Protein AF-A0A6A6DNP7-F1 (afdb_monomer_lite)

Structure (mmCIF, N/CA/C/O backbone):
data_AF-A0A6A6DNP7-F1
#
_entry.id   AF-A0A6A6DNP7-F1
#
loop_
_atom_site.group_PDB
_atom_site.id
_atom_site.type_symbol
_atom_site.label_atom_id
_atom_site.label_alt_id
_atom_site.label_comp_id
_atom_site.label_asym_id
_atom_site.label_entity_id
_atom_site.label_seq_id
_atom_site.pdbx_PDB_ins_code
_atom_site.Cartn_x
_atom_site.Cartn_y
_atom_site.Cartn_z
_atom_site.occupancy
_atom_site.B_iso_or_equiv
_atom_site.auth_seq_id
_atom_site.auth_comp_id
_atom_site.auth_asym_id
_atom_site.auth_atom_id
_atom_site.pdbx_PDB_model_num
ATOM 1 N N . MET A 1 1 ? 59.591 -28.840 -3.337 1.00 38.00 1 MET A N 1
ATOM 2 C CA . MET A 1 1 ? 58.690 -27.866 -3.987 1.00 38.00 1 MET A CA 1
ATOM 3 C C . MET A 1 1 ? 57.384 -27.884 -3.204 1.00 38.00 1 MET A C 1
ATOM 5 O O . MET A 1 1 ? 56.686 -28.885 -3.255 1.00 38.00 1 MET A O 1
ATOM 9 N N . ARG A 1 2 ? 57.127 -26.885 -2.349 1.00 41.00 2 ARG A N 1
ATOM 10 C CA . ARG A 1 2 ? 55.880 -26.794 -1.569 1.00 41.00 2 ARG A CA 1
ATOM 11 C C . ARG A 1 2 ? 54.905 -25.938 -2.371 1.00 41.00 2 ARG A C 1
ATOM 13 O O . ARG A 1 2 ? 55.178 -24.763 -2.584 1.00 41.00 2 ARG A O 1
ATOM 20 N N . ALA A 1 3 ? 53.838 -26.552 -2.871 1.00 42.41 3 ALA A N 1
ATOM 21 C CA . ALA A 1 3 ? 52.786 -25.862 -3.600 1.00 42.41 3 ALA A CA 1
ATOM 22 C C . ALA A 1 3 ? 51.875 -25.135 -2.600 1.00 42.41 3 ALA A C 1
ATOM 24 O O . ALA A 1 3 ? 51.238 -25.769 -1.761 1.00 42.41 3 ALA A O 1
ATOM 25 N N . SER A 1 4 ? 51.851 -23.806 -2.678 1.00 43.56 4 SER A N 1
ATOM 26 C CA . SER A 1 4 ? 50.855 -22.967 -2.014 1.00 43.56 4 SER A CA 1
ATOM 27 C C . SER A 1 4 ? 49.530 -23.098 -2.760 1.00 43.56 4 SER A C 1
ATOM 29 O O . SER A 1 4 ? 49.444 -22.716 -3.924 1.00 43.56 4 SER A O 1
ATOM 31 N N . ALA A 1 5 ? 48.500 -23.622 -2.102 1.00 51.78 5 ALA A N 1
ATOM 32 C CA . ALA A 1 5 ? 47.131 -23.536 -2.595 1.00 51.78 5 ALA A CA 1
ATOM 33 C C . ALA A 1 5 ? 46.491 -22.279 -1.993 1.00 51.78 5 ALA A C 1
ATOM 35 O O . ALA A 1 5 ? 46.166 -22.245 -0.808 1.00 51.78 5 ALA A O 1
ATOM 36 N N . ILE A 1 6 ? 46.366 -21.226 -2.800 1.00 55.28 6 ILE A N 1
ATOM 37 C CA . ILE A 1 6 ? 45.551 -20.058 -2.461 1.00 55.28 6 ILE A CA 1
ATOM 38 C C . ILE A 1 6 ? 44.107 -20.444 -2.778 1.00 55.28 6 ILE A C 1
ATOM 40 O O . ILE A 1 6 ? 43.750 -20.630 -3.939 1.00 55.28 6 ILE A O 1
ATOM 44 N N . PHE A 1 7 ? 43.298 -20.627 -1.738 1.00 51.19 7 PHE A N 1
ATOM 45 C CA . PHE A 1 7 ? 41.867 -20.871 -1.866 1.00 51.19 7 PHE A CA 1
ATOM 46 C C . PHE A 1 7 ? 41.177 -19.511 -2.007 1.00 51.19 7 PHE A C 1
ATOM 48 O O . PHE A 1 7 ? 40.921 -18.823 -1.022 1.00 51.19 7 PHE A O 1
ATOM 55 N N . THR A 1 8 ? 40.951 -19.077 -3.245 1.00 49.22 8 THR A N 1
ATOM 56 C CA . THR A 1 8 ? 40.196 -17.856 -3.536 1.00 49.22 8 THR A CA 1
ATOM 57 C C . THR A 1 8 ? 38.715 -18.157 -3.325 1.00 49.22 8 THR A C 1
ATOM 59 O O . THR A 1 8 ? 38.062 -18.741 -4.188 1.00 49.22 8 THR A O 1
ATOM 62 N N . THR A 1 9 ? 38.169 -17.802 -2.164 1.00 57.03 9 THR A N 1
ATOM 63 C CA . THR A 1 9 ? 36.720 -17.788 -1.958 1.00 57.03 9 THR A CA 1
ATOM 64 C C . THR A 1 9 ? 36.130 -16.645 -2.777 1.00 57.03 9 THR A C 1
ATOM 66 O O . THR A 1 9 ? 36.149 -15.483 -2.375 1.00 57.03 9 THR A O 1
ATOM 69 N N . LEU A 1 10 ? 35.606 -16.984 -3.956 1.00 44.38 10 LEU A N 1
ATOM 70 C CA . LEU A 1 10 ? 34.633 -16.161 -4.666 1.00 44.38 10 LEU A CA 1
ATOM 71 C C . LEU A 1 10 ? 33.406 -16.004 -3.760 1.00 44.38 10 LEU A C 1
ATOM 73 O O . LEU A 1 10 ? 32.501 -16.839 -3.764 1.00 44.38 10 LEU A O 1
ATOM 77 N N . PHE A 1 11 ? 33.382 -14.930 -2.971 1.00 46.19 11 PHE A N 1
ATOM 78 C CA . PHE A 1 11 ? 32.140 -14.389 -2.437 1.00 46.19 11 PHE A CA 1
ATOM 79 C C . PHE A 1 11 ? 31.322 -13.920 -3.636 1.00 46.19 11 PHE A C 1
ATOM 81 O O . PHE A 1 11 ? 31.483 -12.816 -4.150 1.00 46.19 11 PHE A O 1
ATOM 88 N N . SER A 1 12 ? 30.480 -14.826 -4.120 1.00 42.38 12 SER A N 1
ATOM 89 C CA . SER A 1 12 ? 29.383 -14.499 -5.010 1.00 42.38 12 SER A CA 1
ATOM 90 C C . SER A 1 12 ? 28.454 -13.609 -4.194 1.00 42.38 12 SER A C 1
ATOM 92 O O . SER A 1 12 ? 27.700 -14.100 -3.357 1.00 42.38 12 SER A O 1
ATOM 94 N N . GLY A 1 13 ? 28.595 -12.293 -4.354 1.00 41.53 13 GLY A N 1
ATOM 95 C CA . GLY A 1 13 ? 27.653 -11.322 -3.824 1.00 41.53 13 GLY A CA 1
ATOM 96 C C . GLY A 1 13 ? 26.308 -11.557 -4.493 1.00 41.53 13 GLY A C 1
ATOM 97 O O . GLY A 1 13 ? 26.041 -11.017 -5.562 1.00 41.53 13 GLY A O 1
ATOM 98 N N . LEU A 1 14 ? 25.485 -12.410 -3.887 1.00 40.28 14 LEU A N 1
ATOM 99 C CA . LEU A 1 14 ? 24.050 -12.433 -4.112 1.00 40.28 14 LEU A CA 1
ATOM 100 C C . LEU A 1 14 ? 23.537 -11.080 -3.620 1.00 40.28 14 LEU A C 1
ATOM 102 O O . LEU A 1 14 ? 23.269 -10.904 -2.434 1.00 40.28 14 LEU A O 1
ATOM 106 N N . ALA A 1 15 ? 23.477 -10.104 -4.524 1.00 40.41 15 ALA A N 1
ATOM 107 C CA . ALA A 1 15 ? 22.633 -8.941 -4.336 1.00 40.41 15 ALA A CA 1
ATOM 108 C C . ALA A 1 15 ? 21.200 -9.477 -4.257 1.00 40.41 15 ALA A C 1
ATOM 110 O O . ALA A 1 15 ? 20.580 -9.785 -5.273 1.00 40.41 15 ALA A O 1
ATOM 111 N N . LEU A 1 16 ? 20.726 -9.708 -3.033 1.00 43.19 16 LEU A N 1
ATOM 112 C CA . LEU A 1 16 ? 19.316 -9.908 -2.759 1.00 43.19 16 LEU A CA 1
ATOM 113 C C . LEU A 1 16 ? 18.650 -8.594 -3.161 1.00 43.19 16 LEU A C 1
ATOM 115 O O . LEU A 1 16 ? 18.741 -7.609 -2.435 1.00 43.19 16 LEU A O 1
ATOM 119 N N . VAL A 1 17 ? 18.070 -8.552 -4.359 1.00 53.53 17 VAL A N 1
ATOM 120 C CA . VAL A 1 17 ? 17.127 -7.498 -4.723 1.00 53.53 17 VAL A CA 1
ATOM 121 C C . VAL A 1 17 ? 15.977 -7.671 -3.739 1.00 53.53 17 VAL A C 1
ATOM 123 O O . VAL A 1 17 ? 15.238 -8.652 -3.839 1.00 53.53 17 VAL A O 1
ATOM 126 N N . ALA A 1 18 ? 15.908 -6.824 -2.711 1.00 62.28 18 ALA A N 1
ATOM 127 C CA . ALA A 1 18 ? 14.768 -6.848 -1.809 1.00 62.28 18 ALA A CA 1
ATOM 128 C C . ALA A 1 18 ? 13.509 -6.573 -2.641 1.00 62.28 18 ALA A C 1
ATOM 130 O O . ALA A 1 18 ? 13.547 -5.815 -3.609 1.00 62.28 18 ALA A O 1
ATOM 131 N N . ALA A 1 19 ? 12.422 -7.273 -2.335 1.00 70.19 19 ALA A N 1
ATOM 132 C CA . ALA A 1 19 ? 11.166 -7.056 -3.032 1.00 70.19 19 ALA A CA 1
ATOM 133 C C . ALA A 1 19 ? 10.576 -5.708 -2.607 1.00 70.19 19 ALA A C 1
ATOM 135 O O . ALA A 1 19 ? 10.676 -5.322 -1.438 1.00 70.19 19 ALA A O 1
ATOM 136 N N . ASP A 1 20 ? 9.926 -5.021 -3.543 1.00 85.56 20 ASP A N 1
ATOM 137 C CA . ASP A 1 20 ? 9.080 -3.888 -3.193 1.00 85.56 20 ASP A CA 1
ATOM 138 C C . ASP A 1 20 ? 7.968 -4.377 -2.258 1.00 85.56 20 ASP A C 1
ATOM 140 O O . ASP A 1 20 ? 7.445 -5.483 -2.405 1.00 85.56 20 ASP A O 1
ATOM 144 N N . SER A 1 21 ? 7.575 -3.559 -1.294 1.00 89.56 21 SER A N 1
ATOM 145 C CA . SER A 1 21 ? 6.509 -3.894 -0.360 1.00 89.56 21 SER A CA 1
ATOM 146 C C . SER A 1 21 ? 5.588 -2.713 -0.108 1.00 89.56 21 SER A C 1
ATOM 148 O O . SER A 1 21 ? 5.924 -1.543 -0.308 1.00 89.56 21 SER A O 1
ATOM 150 N N . PHE A 1 22 ? 4.376 -3.046 0.311 1.00 91.50 22 PHE A N 1
ATOM 151 C CA . PHE A 1 22 ? 3.370 -2.090 0.718 1.00 91.50 22 PHE A CA 1
ATOM 152 C C . PHE A 1 22 ? 2.960 -2.375 2.154 1.00 91.50 22 PHE A C 1
ATOM 154 O O . PHE A 1 22 ? 2.657 -3.515 2.505 1.00 91.50 22 PHE A O 1
ATOM 161 N N . LEU A 1 23 ? 2.943 -1.334 2.978 1.00 92.62 23 LEU A N 1
ATOM 162 C CA . LEU A 1 23 ? 2.633 -1.410 4.399 1.00 92.62 23 LEU A CA 1
ATOM 163 C C . LEU A 1 23 ? 1.492 -0.451 4.730 1.00 92.62 23 LEU A C 1
ATOM 165 O O . LEU A 1 23 ? 1.386 0.644 4.176 1.00 92.62 23 LEU A O 1
ATOM 169 N N . ILE A 1 24 ? 0.651 -0.859 5.668 1.00 9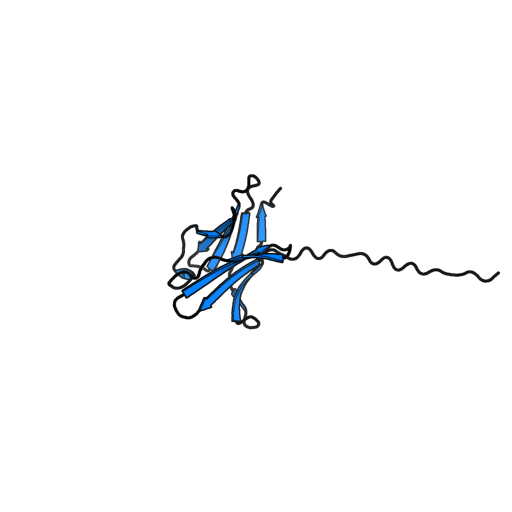2.88 24 ILE A N 1
ATOM 170 C CA . ILE A 1 24 ? -0.443 -0.079 6.222 1.00 92.88 24 ILE A CA 1
ATOM 171 C C . ILE A 1 24 ? -0.304 -0.100 7.741 1.00 92.88 24 ILE A C 1
ATOM 173 O O . ILE A 1 24 ? -0.534 -1.119 8.397 1.00 92.88 24 ILE A O 1
ATOM 177 N N . ASN A 1 25 ? 0.020 1.065 8.292 1.00 91.50 25 ASN A N 1
ATOM 178 C CA . ASN A 1 25 ? 0.068 1.293 9.728 1.00 91.50 25 ASN A CA 1
ATOM 179 C C . ASN A 1 25 ? -1.302 1.805 10.173 1.00 91.50 25 ASN A C 1
ATOM 181 O O . ASN A 1 25 ? -1.692 2.920 9.814 1.00 91.50 25 ASN A O 1
ATOM 185 N N . GLN A 1 26 ? -2.047 0.992 10.919 1.00 89.94 26 GLN A N 1
ATOM 186 C CA . GLN A 1 26 ? -3.334 1.390 11.490 1.00 89.94 26 GLN A CA 1
ATOM 187 C C . GLN A 1 26 ? -3.107 1.968 12.896 1.00 89.94 26 GLN A C 1
ATOM 189 O O . GLN A 1 26 ? -2.548 1.297 13.754 1.00 89.94 26 GLN A O 1
ATOM 194 N N . ASP A 1 27 ? -3.574 3.193 13.139 1.00 89.31 27 ASP A N 1
ATOM 195 C CA . ASP A 1 27 ? -3.538 3.866 14.444 1.00 89.31 27 ASP A CA 1
ATOM 196 C C . ASP A 1 27 ? -4.945 4.369 14.788 1.00 89.31 27 ASP A C 1
ATOM 198 O O . ASP A 1 27 ? -5.384 5.429 14.331 1.00 89.31 27 ASP A O 1
ATOM 202 N N . GLY A 1 28 ? -5.685 3.563 15.552 1.00 89.38 28 GLY A N 1
ATOM 203 C CA . GLY A 1 28 ? -7.072 3.850 15.907 1.00 89.38 28 GLY A CA 1
ATOM 204 C C . GLY A 1 28 ? -7.971 3.972 14.674 1.00 89.38 28 GLY A C 1
ATOM 205 O O . GLY A 1 28 ? -8.086 3.040 13.877 1.00 89.38 28 GLY A O 1
ATOM 206 N N . ASP A 1 29 ? -8.610 5.130 14.524 1.00 92.56 29 ASP A N 1
ATOM 207 C CA . ASP A 1 29 ? -9.482 5.483 13.402 1.00 92.56 29 ASP A CA 1
ATOM 208 C C . ASP A 1 29 ? -8.728 6.168 12.255 1.00 92.56 29 ASP A C 1
ATOM 210 O O . ASP A 1 29 ? -9.337 6.876 11.458 1.00 92.56 29 ASP A O 1
ATOM 214 N N . ARG A 1 30 ? -7.406 5.993 12.171 1.00 94.00 30 ARG A N 1
ATOM 215 C CA . ARG A 1 30 ? -6.565 6.524 11.097 1.00 94.00 30 ARG A CA 1
ATOM 216 C C . ARG A 1 30 ? -5.640 5.447 10.564 1.00 94.00 30 ARG A C 1
ATOM 218 O O . ARG A 1 30 ? -5.283 4.507 11.270 1.00 94.00 30 ARG A O 1
ATOM 225 N N . PHE A 1 31 ? -5.182 5.626 9.334 1.00 92.25 31 PHE A N 1
ATOM 226 C CA . PHE A 1 31 ? -4.172 4.753 8.748 1.00 92.25 31 PHE A CA 1
ATOM 227 C C . PHE A 1 31 ? -3.132 5.542 7.960 1.00 92.25 31 PHE A C 1
ATOM 229 O O . PHE A 1 31 ? -3.404 6.628 7.451 1.00 92.25 31 PHE A O 1
ATOM 236 N N . GLN A 1 32 ? -1.940 4.979 7.830 1.00 92.94 32 GLN A N 1
ATOM 237 C CA . GLN A 1 32 ? -0.880 5.473 6.964 1.00 92.94 32 GLN A CA 1
ATOM 238 C C . GLN A 1 32 ? -0.489 4.363 5.991 1.00 92.94 32 GLN A C 1
ATOM 240 O O . GLN A 1 32 ? -0.225 3.243 6.415 1.00 92.94 32 GLN A O 1
ATOM 245 N N . ALA A 1 33 ? -0.441 4.679 4.700 1.00 92.44 33 ALA A N 1
ATOM 246 C CA . ALA A 1 33 ? 0.077 3.785 3.673 1.00 92.44 33 ALA A CA 1
ATOM 247 C C . ALA A 1 33 ? 1.551 4.103 3.411 1.00 92.44 33 ALA A C 1
ATOM 249 O O . ALA A 1 33 ? 1.913 5.279 3.348 1.00 92.44 33 ALA A O 1
ATOM 250 N N . CYS A 1 34 ? 2.379 3.082 3.227 1.00 91.00 34 CYS A N 1
ATOM 251 C CA . CYS A 1 34 ? 3.795 3.209 2.907 1.00 91.00 34 CYS A CA 1
ATOM 252 C C . CYS A 1 34 ? 4.160 2.283 1.746 1.00 91.00 34 CYS A C 1
ATOM 254 O O . CYS A 1 34 ? 3.877 1.090 1.788 1.00 91.00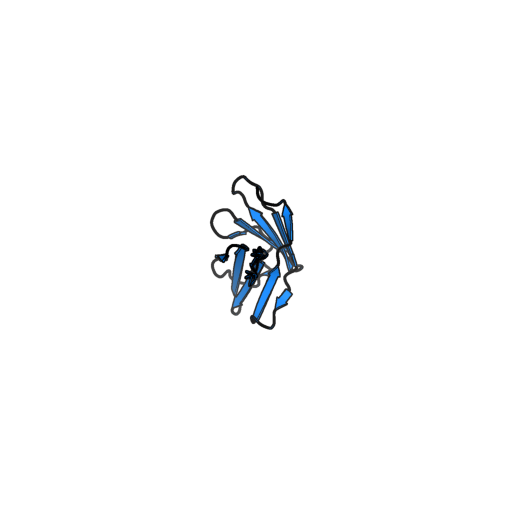 34 CYS A O 1
ATOM 256 N N . PHE A 1 35 ? 4.805 2.839 0.726 1.00 89.75 35 PHE A N 1
ATOM 257 C CA . PHE A 1 35 ? 5.483 2.096 -0.328 1.00 89.75 35 PHE A CA 1
ATOM 258 C C . PHE A 1 35 ? 6.969 2.030 0.014 1.00 89.75 35 PHE A C 1
ATOM 260 O O . PHE A 1 35 ? 7.598 3.058 0.284 1.00 89.75 35 PHE A O 1
ATOM 267 N N . VAL A 1 36 ? 7.501 0.817 0.018 1.00 87.00 36 VAL A N 1
ATOM 268 C CA . VAL A 1 36 ? 8.896 0.509 0.296 1.00 87.00 36 VAL A CA 1
ATOM 26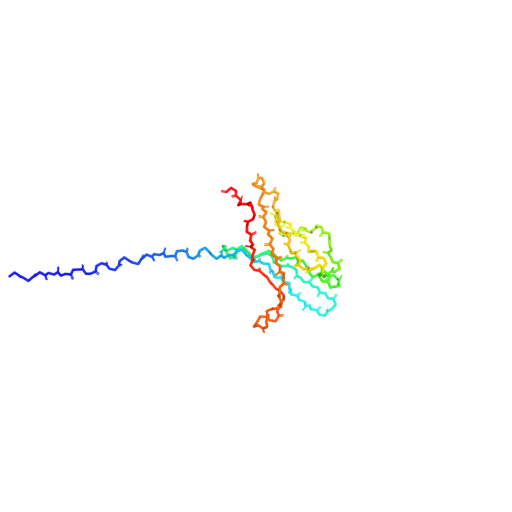9 C C . VAL A 1 36 ? 9.471 -0.123 -0.957 1.00 87.00 36 VAL A C 1
ATOM 271 O O . VAL A 1 36 ? 9.076 -1.218 -1.334 1.00 87.00 36 VAL A O 1
ATOM 274 N N . ASP A 1 37 ? 10.391 0.574 -1.602 1.00 78.38 37 ASP A N 1
ATOM 275 C CA . ASP A 1 37 ? 11.171 0.021 -2.705 1.00 78.38 37 ASP A CA 1
ATOM 276 C C . ASP A 1 37 ? 12.212 -0.962 -2.142 1.00 78.38 37 ASP A C 1
ATOM 278 O O . ASP A 1 37 ? 12.780 -0.733 -1.065 1.00 78.38 37 ASP A O 1
ATOM 282 N N . GLY A 1 38 ? 12.511 -2.020 -2.890 1.00 71.19 38 GLY A N 1
ATOM 283 C CA . GLY A 1 38 ? 13.624 -2.938 -2.653 1.00 71.19 38 GLY A CA 1
ATOM 284 C C . GLY A 1 38 ? 14.998 -2.284 -2.451 1.00 71.19 38 GLY A C 1
ATOM 285 O O . GLY A 1 38 ? 15.930 -2.918 -1.960 1.00 71.19 38 GLY A O 1
ATOM 286 N N . HIS A 1 39 ? 15.141 -1.005 -2.792 1.00 72.75 39 HIS A N 1
ATOM 287 C CA . HIS A 1 39 ? 16.348 -0.205 -2.571 1.00 72.75 39 HIS A CA 1
ATOM 288 C C . HIS A 1 39 ? 16.319 0.626 -1.274 1.00 72.75 39 HIS A C 1
ATOM 290 O O . HIS A 1 39 ? 17.037 1.620 -1.171 1.00 72.75 39 HIS A O 1
ATOM 296 N N . GLU A 1 40 ? 15.491 0.246 -0.294 1.00 67.62 40 GLU A N 1
ATOM 297 C CA . GLU A 1 40 ? 15.305 0.916 1.009 1.00 67.62 40 GLU A CA 1
ATOM 298 C C . GLU A 1 40 ? 14.668 2.316 0.928 1.00 67.62 40 GLU A C 1
ATOM 300 O O . GLU A 1 40 ? 14.651 3.068 1.906 1.00 67.62 40 GLU A O 1
ATOM 305 N N . TRP A 1 41 ? 14.103 2.697 -0.220 1.00 78.38 41 TRP A N 1
ATOM 306 C CA . TRP A 1 41 ? 13.399 3.972 -0.341 1.00 78.38 41 TRP A CA 1
ATOM 307 C C . TRP A 1 41 ? 11.985 3.838 0.204 1.00 78.38 41 TRP A C 1
ATOM 309 O O . TRP A 1 41 ? 11.209 2.996 -0.241 1.00 78.38 41 TRP A O 1
ATOM 319 N N . TRP A 1 42 ? 11.652 4.677 1.181 1.00 84.50 42 TRP A N 1
ATOM 320 C CA . TRP A 1 42 ? 10.372 4.637 1.880 1.00 84.50 42 TRP A CA 1
ATOM 321 C C . TRP A 1 42 ? 9.569 5.897 1.600 1.00 84.50 42 TRP A C 1
ATOM 323 O O . TRP A 1 42 ? 9.974 7.014 1.933 1.00 84.50 42 TRP A O 1
ATOM 333 N N . PHE A 1 43 ? 8.383 5.709 1.037 1.00 88.00 43 PHE A N 1
ATOM 334 C CA . PHE A 1 43 ? 7.427 6.774 0.797 1.00 88.00 43 PHE A CA 1
ATOM 335 C C . PHE A 1 43 ? 6.162 6.469 1.572 1.00 88.00 43 PHE A C 1
ATOM 337 O O . PHE A 1 43 ? 5.453 5.530 1.239 1.00 88.00 43 PHE A O 1
ATOM 344 N N . CYS A 1 44 ? 5.854 7.278 2.580 1.00 89.62 44 CYS A N 1
ATOM 345 C CA . CYS A 1 44 ? 4.619 7.147 3.341 1.00 89.62 44 CYS A CA 1
ATOM 346 C C . CYS A 1 44 ? 3.673 8.312 3.059 1.00 89.62 44 CYS A C 1
ATOM 348 O O . CYS A 1 44 ? 4.093 9.462 2.892 1.00 89.62 44 CYS A O 1
ATOM 350 N N . SER A 1 45 ? 2.374 8.029 3.047 1.00 89.94 45 SER A N 1
ATOM 351 C CA . SER A 1 45 ? 1.347 9.060 3.102 1.00 89.94 45 SER A CA 1
ATOM 352 C C . SER A 1 45 ? 1.378 9.773 4.461 1.00 89.94 45 SER A C 1
ATOM 354 O O . SER A 1 45 ? 2.011 9.332 5.425 1.00 89.94 45 SER A O 1
ATOM 356 N N . LYS A 1 46 ? 0.635 10.876 4.584 1.00 89.94 46 LYS A N 1
ATOM 357 C CA . LYS A 1 46 ? 0.184 11.321 5.912 1.00 89.94 46 LYS A CA 1
ATOM 358 C C . LYS A 1 46 ? -0.825 10.307 6.465 1.00 89.94 46 LYS A C 1
ATOM 360 O O . LYS A 1 46 ? -1.367 9.508 5.700 1.00 89.94 46 LYS A O 1
ATOM 365 N N . TYR A 1 47 ? -1.107 10.374 7.763 1.00 90.62 47 TYR A N 1
ATOM 366 C CA . TYR A 1 47 ? -2.242 9.646 8.327 1.00 90.62 47 TYR A CA 1
ATOM 367 C C . TYR A 1 47 ? -3.549 10.156 7.709 1.00 90.62 47 TYR A C 1
ATOM 369 O O . TYR A 1 47 ? -3.839 11.354 7.746 1.00 90.62 47 TYR A O 1
ATOM 377 N N . LEU A 1 48 ? -4.302 9.237 7.118 1.00 90.56 48 LEU A N 1
ATOM 378 C CA . LEU A 1 48 ? -5.618 9.434 6.528 1.00 90.56 48 LEU A CA 1
ATOM 379 C C . LEU A 1 48 ? -6.688 9.006 7.537 1.00 90.56 48 LEU A C 1
ATOM 381 O O . LEU A 1 48 ? -6.486 8.069 8.307 1.00 90.56 48 LEU A O 1
ATOM 385 N N . GLN A 1 49 ? -7.820 9.707 7.546 1.00 93.50 49 GLN A N 1
ATOM 386 C CA . GLN A 1 49 ? -8.893 9.498 8.520 1.00 93.50 49 GLN A CA 1
ATOM 387 C C . GLN A 1 49 ? -9.816 8.347 8.099 1.00 93.50 49 GLN A C 1
ATOM 389 O O . GLN A 1 49 ? -10.518 8.458 7.102 1.00 93.50 49 GLN A O 1
ATOM 394 N N . GLY A 1 50 ? -9.895 7.283 8.880 1.00 91.38 50 GLY A N 1
ATOM 395 C CA . GLY A 1 50 ? -10.759 6.123 8.667 1.00 91.38 50 GLY A CA 1
ATOM 396 C C . GLY A 1 50 ? -9.970 4.818 8.590 1.00 91.38 50 GLY A C 1
ATOM 397 O O . GLY A 1 50 ? -8.816 4.733 9.017 1.00 91.38 50 GLY A O 1
ATOM 398 N N . PHE A 1 51 ? -10.601 3.788 8.027 1.00 90.12 51 PHE A N 1
ATOM 399 C CA . PHE A 1 51 ? -9.960 2.504 7.768 1.00 90.12 51 PHE A CA 1
ATOM 400 C C . PHE A 1 51 ? -9.505 2.425 6.316 1.00 90.12 51 PHE A C 1
ATOM 402 O O . PHE A 1 51 ? -10.203 2.870 5.407 1.00 90.12 51 PHE A O 1
ATOM 409 N N . TRP A 1 52 ? -8.359 1.791 6.081 1.00 89.38 52 TRP A N 1
ATOM 410 C CA . TRP A 1 52 ? -7.791 1.648 4.739 1.00 89.38 52 TRP A CA 1
ATOM 411 C C . TRP A 1 52 ? -8.760 1.001 3.729 1.00 89.38 52 TRP A C 1
ATOM 413 O O . TRP A 1 52 ? -8.734 1.339 2.549 1.00 89.38 52 TRP A O 1
ATOM 423 N N . LYS A 1 53 ? -9.666 0.124 4.188 1.00 88.81 53 LYS A N 1
ATOM 424 C CA . LYS A 1 53 ? -10.694 -0.540 3.357 1.00 88.81 53 LYS A CA 1
ATOM 425 C C . LYS A 1 53 ? -11.716 0.421 2.752 1.00 88.81 53 LYS A C 1
ATOM 427 O O . LYS A 1 53 ? -12.341 0.095 1.743 1.00 88.81 53 LYS A O 1
ATOM 432 N N . ASP A 1 54 ? -11.890 1.589 3.361 1.00 87.94 54 ASP A N 1
ATOM 433 C CA . ASP A 1 54 ? -12.837 2.603 2.902 1.00 87.94 54 ASP A CA 1
ATOM 434 C C . ASP A 1 54 ? -12.223 3.508 1.820 1.00 87.94 54 ASP A C 1
ATOM 436 O O . ASP A 1 54 ? -12.932 4.257 1.148 1.00 87.94 54 ASP A O 1
ATOM 440 N N . TYR A 1 55 ? -10.905 3.414 1.613 1.00 84.94 55 TYR A N 1
ATOM 441 C CA . TYR A 1 55 ? -10.121 4.274 0.732 1.00 84.94 55 TYR A CA 1
ATOM 442 C C . TYR A 1 55 ? -9.838 3.592 -0.610 1.00 84.94 55 TYR A C 1
ATOM 444 O O . TYR A 1 55 ? -8.713 3.212 -0.927 1.00 84.94 55 TYR A O 1
ATOM 452 N N . ASN A 1 56 ? -10.886 3.474 -1.429 1.00 86.81 56 ASN A N 1
ATOM 453 C CA . ASN A 1 56 ? -10.844 2.784 -2.722 1.00 86.81 56 ASN A CA 1
ATOM 454 C C . ASN A 1 56 ? -10.532 3.671 -3.941 1.00 86.81 56 ASN A C 1
ATOM 456 O O . ASN A 1 56 ? -10.738 3.243 -5.080 1.00 86.81 56 ASN A O 1
ATOM 460 N N . SER A 1 57 ? -10.040 4.889 -3.720 1.00 88.06 57 SER A N 1
ATOM 461 C CA . SER A 1 57 ? -9.590 5.812 -4.766 1.00 88.06 57 SER A CA 1
ATOM 462 C C . SER A 1 57 ? -8.071 5.788 -4.942 1.00 88.06 57 SER A C 1
ATOM 464 O O . SER A 1 57 ? -7.341 5.313 -4.077 1.00 88.06 57 SER A O 1
ATOM 466 N N . LEU A 1 58 ? -7.592 6.321 -6.066 1.00 90.12 58 LEU A N 1
ATOM 467 C CA . LEU A 1 58 ? -6.164 6.489 -6.325 1.00 90.12 58 LEU A CA 1
ATOM 468 C C . LEU A 1 58 ? -5.589 7.617 -5.452 1.00 90.12 58 LEU A C 1
ATOM 470 O O . LEU A 1 58 ? -6.085 8.744 -5.489 1.00 90.12 58 LEU A O 1
ATOM 474 N N . PHE A 1 59 ? -4.520 7.332 -4.714 1.00 90.25 59 PHE A N 1
ATOM 475 C CA . PHE A 1 59 ? -3.795 8.286 -3.878 1.00 90.25 59 PHE A CA 1
ATOM 476 C C . PHE A 1 59 ? -2.341 8.378 -4.306 1.00 90.25 59 PHE A C 1
ATOM 478 O O . PHE A 1 59 ? -1.706 7.369 -4.588 1.00 90.25 59 PHE A O 1
ATOM 485 N N . GLN A 1 60 ? -1.798 9.593 -4.320 1.00 89.06 60 GLN A N 1
ATOM 486 C CA . GLN A 1 60 ? -0.373 9.791 -4.547 1.00 89.06 60 GLN A CA 1
ATOM 487 C C . GLN A 1 60 ? 0.414 9.497 -3.266 1.00 89.06 60 GLN A C 1
ATOM 489 O O . GLN A 1 60 ? 0.055 9.963 -2.183 1.00 89.06 60 GLN A O 1
ATOM 494 N N . ILE A 1 61 ? 1.524 8.780 -3.411 1.00 87.38 61 ILE A N 1
ATOM 495 C CA . ILE A 1 61 ? 2.486 8.497 -2.353 1.00 87.38 61 ILE A CA 1
ATOM 496 C C . ILE A 1 61 ? 3.886 8.874 -2.840 1.00 87.38 61 ILE A C 1
ATOM 498 O O . ILE A 1 61 ? 4.348 8.429 -3.884 1.00 87.38 61 ILE A O 1
ATOM 502 N N . GLY A 1 62 ? 4.551 9.781 -2.127 1.00 79.25 62 GLY A N 1
ATOM 503 C CA . GLY A 1 62 ? 5.841 10.316 -2.569 1.00 79.25 62 GLY A CA 1
ATOM 504 C C . GLY A 1 62 ? 5.801 11.059 -3.917 1.00 79.25 62 GLY A C 1
ATOM 505 O O . GLY A 1 62 ? 4.774 11.586 -4.363 1.00 79.25 62 GLY A O 1
ATOM 506 N N . CYS A 1 63 ? 6.965 11.139 -4.562 1.00 74.88 63 CYS A N 1
ATOM 507 C CA . CYS A 1 63 ? 7.170 11.894 -5.798 1.00 74.88 63 CYS A CA 1
ATOM 508 C C . CYS A 1 63 ? 6.914 11.021 -7.035 1.00 74.88 63 CYS A C 1
ATOM 510 O O . CYS A 1 63 ? 7.852 10.534 -7.658 1.00 74.88 63 CYS A O 1
ATOM 512 N N . GLY A 1 64 ? 5.642 10.855 -7.406 1.00 80.75 64 GLY A N 1
ATOM 513 C CA . GLY A 1 64 ? 5.252 10.233 -8.677 1.00 80.75 64 GLY A CA 1
ATOM 514 C C . GLY A 1 64 ? 4.824 8.769 -8.597 1.00 80.75 64 GLY A C 1
ATOM 515 O O . GLY A 1 64 ? 4.574 8.184 -9.652 1.00 80.75 64 GLY A O 1
ATOM 516 N N . TYR A 1 65 ? 4.693 8.208 -7.391 1.00 84.44 65 TYR A N 1
ATOM 517 C CA . TYR A 1 65 ? 4.016 6.933 -7.166 1.00 84.44 65 TYR A CA 1
ATOM 518 C C . TYR A 1 65 ? 2.580 7.156 -6.708 1.00 84.44 65 TYR A C 1
ATOM 520 O O . TYR A 1 65 ? 2.244 8.161 -6.076 1.00 84.44 65 TYR A O 1
ATOM 528 N N . TYR A 1 66 ? 1.729 6.199 -7.033 1.00 89.62 66 TYR A N 1
ATOM 529 C CA . TYR A 1 66 ? 0.332 6.179 -6.656 1.00 89.62 66 TYR A CA 1
ATOM 530 C C . TYR A 1 66 ? -0.028 4.790 -6.163 1.00 89.62 66 TYR A C 1
ATOM 532 O O . TYR A 1 66 ? 0.563 3.802 -6.594 1.00 89.62 66 TYR A O 1
ATOM 540 N N . PHE A 1 67 ? -1.016 4.716 -5.284 1.00 91.62 67 PHE A N 1
ATOM 541 C CA . PHE A 1 67 ? -1.606 3.462 -4.857 1.00 91.62 67 PHE A CA 1
ATOM 542 C C . PHE A 1 67 ? -3.128 3.558 -4.848 1.00 91.62 67 PHE A C 1
ATOM 544 O O . PHE A 1 67 ? -3.706 4.635 -4.699 1.00 91.62 67 PHE A O 1
ATOM 551 N N . GLN A 1 68 ? -3.775 2.413 -4.976 1.00 92.75 68 GLN A N 1
ATOM 552 C CA . GLN A 1 68 ? -5.200 2.234 -4.751 1.00 92.75 68 GLN A CA 1
ATOM 553 C C . GLN A 1 68 ? -5.390 0.930 -3.986 1.00 92.75 68 GLN A C 1
ATOM 555 O O . GLN A 1 68 ? -4.696 -0.044 -4.267 1.00 92.75 68 GLN A O 1
ATOM 560 N N . ILE A 1 69 ? -6.318 0.908 -3.029 1.00 92.69 69 ILE A N 1
ATOM 561 C CA . ILE A 1 69 ? -6.626 -0.292 -2.249 1.00 92.69 69 ILE A CA 1
ATOM 562 C C . ILE A 1 69 ? -8.073 -0.686 -2.525 1.00 92.69 69 ILE A C 1
ATOM 564 O O . ILE A 1 69 ? -8.997 0.090 -2.295 1.00 92.69 69 ILE A O 1
ATOM 568 N N . SER A 1 70 ? -8.293 -1.882 -3.060 1.00 91.12 70 SER A N 1
ATOM 569 C CA . SER A 1 70 ? -9.642 -2.409 -3.238 1.00 91.12 70 SER A CA 1
ATOM 570 C C . SER A 1 70 ? -10.272 -2.734 -1.877 1.00 91.12 70 SER A C 1
ATOM 572 O O . SER A 1 70 ? -9.580 -2.950 -0.880 1.00 91.12 70 SER A O 1
ATOM 574 N N . LYS A 1 71 ? -11.605 -2.831 -1.828 1.00 87.19 71 LYS A N 1
ATOM 575 C CA . LYS A 1 71 ? -12.319 -3.245 -0.606 1.00 87.19 71 LYS A CA 1
ATOM 576 C C . LYS A 1 71 ? -11.915 -4.643 -0.127 1.00 87.19 71 LYS A C 1
ATOM 578 O O . LYS A 1 71 ? -12.006 -4.930 1.066 1.00 87.19 71 LYS A O 1
ATOM 583 N N . ASP A 1 72 ? -11.457 -5.477 -1.055 1.00 89.06 72 ASP A N 1
ATOM 584 C CA . ASP A 1 72 ? -11.008 -6.842 -0.799 1.00 89.06 72 ASP A CA 1
ATOM 585 C C . ASP A 1 72 ? -9.555 -6.900 -0.299 1.00 89.06 72 ASP A C 1
ATOM 587 O O . ASP A 1 72 ? -9.091 -7.964 0.097 1.00 89.06 72 ASP A O 1
ATOM 591 N N . GLY A 1 73 ? -8.843 -5.765 -0.258 1.00 89.94 73 GLY A N 1
ATOM 592 C CA . GLY A 1 73 ? -7.443 -5.714 0.163 1.00 89.94 73 GLY A CA 1
ATOM 593 C C . GLY A 1 73 ? -6.433 -5.931 -0.956 1.00 89.94 73 GLY A C 1
ATOM 594 O O . GLY A 1 73 ? -5.278 -6.216 -0.673 1.00 89.94 73 GLY A O 1
ATOM 595 N N . VAL A 1 74 ? -6.827 -5.758 -2.215 1.00 93.00 74 VAL A N 1
ATOM 596 C CA . VAL A 1 74 ? -5.865 -5.728 -3.322 1.00 93.00 74 VAL A CA 1
ATOM 597 C C . VAL A 1 74 ? -5.285 -4.323 -3.410 1.00 93.00 74 VAL A C 1
ATOM 599 O O . VAL A 1 74 ? -6.004 -3.369 -3.713 1.00 93.00 74 VAL A O 1
ATOM 602 N N . VAL A 1 75 ? -3.992 -4.188 -3.153 1.00 93.62 75 VAL A N 1
ATOM 603 C CA . VAL A 1 75 ? -3.228 -2.970 -3.416 1.00 93.62 75 VAL A CA 1
ATOM 604 C C . VAL A 1 75 ? -2.776 -3.002 -4.867 1.00 93.62 75 VAL A C 1
ATOM 606 O O . VAL A 1 75 ? -2.257 -4.009 -5.336 1.00 93.62 75 VAL A O 1
ATOM 609 N N . THR A 1 76 ? -2.930 -1.890 -5.573 1.00 92.31 76 THR A N 1
ATOM 610 C CA . THR A 1 76 ? -2.291 -1.657 -6.870 1.00 92.31 76 THR A CA 1
ATOM 611 C C . THR A 1 76 ? -1.444 -0.405 -6.763 1.00 92.31 76 THR A C 1
ATOM 613 O O . THR A 1 76 ? -1.955 0.639 -6.358 1.00 92.31 76 THR A O 1
ATOM 616 N N . THR A 1 77 ? -0.170 -0.495 -7.126 1.00 89.69 77 THR A N 1
ATOM 617 C CA . THR A 1 77 ? 0.757 0.634 -7.176 1.00 89.69 77 THR A CA 1
ATOM 618 C C . THR A 1 77 ? 1.111 0.961 -8.619 1.00 89.69 77 THR A C 1
ATOM 620 O O . THR A 1 77 ? 1.262 0.076 -9.463 1.00 89.69 77 THR A O 1
ATOM 623 N N . THR A 1 78 ? 1.215 2.251 -8.929 1.00 88.94 78 THR A N 1
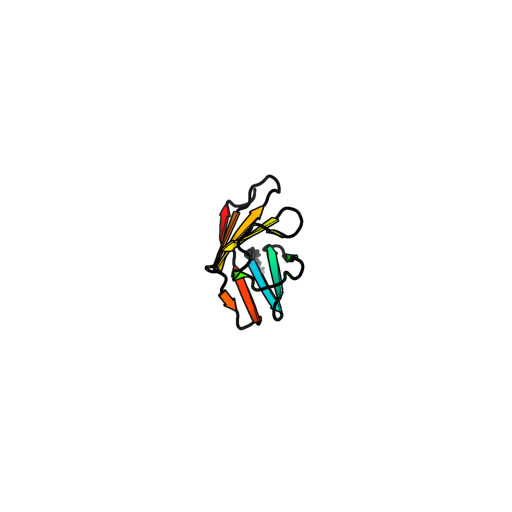ATOM 624 C CA . THR A 1 78 ? 1.626 2.732 -10.251 1.00 88.94 78 THR A CA 1
ATOM 625 C C . THR A 1 78 ? 2.618 3.880 -10.136 1.00 88.94 78 THR A C 1
ATOM 627 O O . THR A 1 78 ? 2.640 4.590 -9.131 1.00 88.94 78 THR A O 1
ATOM 630 N N . SER A 1 79 ? 3.438 4.094 -11.166 1.00 83.88 79 SER A N 1
ATOM 631 C CA . SER A 1 79 ? 4.258 5.302 -11.288 1.00 83.88 79 SER A CA 1
ATOM 632 C C . SER A 1 79 ? 3.894 6.111 -12.535 1.00 83.88 79 SER A C 1
ATOM 634 O O . SER A 1 79 ? 3.615 5.565 -13.602 1.00 83.88 79 SER A O 1
ATOM 636 N N . ASN A 1 80 ? 3.968 7.439 -12.414 1.00 74.31 80 ASN A N 1
ATOM 637 C CA . ASN A 1 80 ? 3.923 8.367 -13.552 1.00 74.31 80 ASN A CA 1
ATOM 638 C C . ASN A 1 80 ? 5.310 8.964 -13.855 1.00 74.31 80 ASN A C 1
ATOM 640 O O . ASN A 1 80 ? 5.415 10.028 -14.461 1.00 74.31 80 ASN A O 1
ATOM 644 N N . ASN A 1 81 ? 6.393 8.290 -13.455 1.00 66.38 81 ASN A N 1
ATOM 645 C CA . ASN A 1 81 ? 7.780 8.734 -13.665 1.00 66.38 81 ASN A CA 1
ATOM 646 C C . ASN A 1 81 ? 8.287 8.548 -15.118 1.00 66.38 81 ASN A C 1
ATOM 648 O O . ASN A 1 81 ? 9.490 8.573 -15.356 1.00 66.38 81 ASN A O 1
ATOM 652 N N . GLY A 1 82 ? 7.387 8.352 -16.088 1.00 64.25 82 GLY A N 1
ATOM 653 C CA . GLY A 1 82 ? 7.705 8.135 -17.505 1.00 64.25 82 GLY A CA 1
ATOM 654 C C . GLY A 1 82 ? 7.916 6.672 -17.910 1.00 64.25 82 GLY A C 1
ATOM 655 O O . GLY A 1 82 ? 7.811 6.370 -19.094 1.00 64.25 82 GLY A O 1
ATOM 656 N N . CYS A 1 83 ? 8.136 5.767 -16.952 1.00 65.88 83 CYS A N 1
ATOM 657 C CA . CYS A 1 83 ? 8.416 4.349 -17.208 1.00 65.88 83 CYS A CA 1
ATOM 658 C C . CYS A 1 83 ? 7.230 3.404 -16.939 1.00 65.88 83 CYS A C 1
ATOM 660 O O . CYS A 1 83 ? 7.255 2.257 -17.373 1.00 65.88 83 CYS A O 1
ATOM 662 N N . GLY A 1 84 ? 6.162 3.889 -16.293 1.00 75.19 84 GLY A N 1
ATOM 663 C CA . GLY A 1 84 ? 4.889 3.170 -16.197 1.00 75.19 84 GLY A CA 1
ATOM 664 C C . GLY A 1 84 ? 4.931 1.904 -15.337 1.00 75.19 84 GLY A C 1
ATOM 665 O O . GLY A 1 84 ? 4.271 0.928 -15.691 1.00 75.19 84 GLY A O 1
ATOM 666 N N . TYR A 1 85 ? 5.680 1.924 -14.227 1.00 84.06 85 TYR A N 1
ATOM 667 C CA . TYR A 1 85 ? 5.689 0.846 -13.232 1.00 84.06 85 TYR A CA 1
ATOM 668 C C . TYR A 1 85 ? 4.265 0.505 -12.798 1.00 84.06 85 TYR A C 1
ATOM 670 O O . TYR A 1 85 ? 3.449 1.404 -12.556 1.00 84.06 85 TYR A O 1
ATOM 678 N N . LYS A 1 86 ? 3.985 -0.795 -12.693 1.00 88.75 86 LYS A N 1
ATOM 679 C CA . LYS A 1 86 ? 2.743 -1.334 -12.141 1.00 88.75 86 LYS A CA 1
ATOM 680 C C . LYS A 1 86 ? 3.056 -2.558 -11.303 1.00 88.75 86 LYS A C 1
ATOM 682 O O . LYS A 1 86 ? 3.761 -3.452 -11.774 1.00 88.75 86 LYS A O 1
ATOM 687 N N . ALA A 1 87 ? 2.495 -2.609 -10.108 1.00 90.56 87 ALA A N 1
ATOM 688 C CA . ALA A 1 87 ? 2.547 -3.788 -9.266 1.00 90.56 87 ALA A CA 1
ATOM 689 C C . ALA A 1 87 ? 1.254 -3.935 -8.467 1.00 90.56 87 ALA A C 1
ATOM 691 O O . ALA A 1 87 ? 0.488 -2.977 -8.303 1.00 90.56 87 ALA A O 1
ATOM 692 N N . HIS A 1 88 ? 1.020 -5.133 -7.948 1.00 93.31 88 HIS A N 1
ATOM 693 C CA . HIS A 1 88 ? -0.103 -5.398 -7.061 1.00 93.31 88 HIS A CA 1
ATOM 694 C C . HIS A 1 88 ? 0.264 -6.373 -5.948 1.00 93.31 88 HIS A C 1
ATOM 696 O O . HIS A 1 88 ? 1.218 -7.140 -6.065 1.00 93.31 88 HIS A O 1
ATOM 702 N N . CYS A 1 89 ? -0.505 -6.356 -4.862 1.00 93.75 89 CYS A N 1
ATOM 703 C CA . CYS A 1 89 ? -0.443 -7.394 -3.839 1.00 93.75 89 CYS A CA 1
ATOM 704 C C . CYS A 1 89 ? -1.712 -7.463 -2.991 1.00 93.75 89 CYS A C 1
ATOM 706 O O . CYS A 1 89 ? -2.480 -6.506 -2.923 1.00 93.75 89 CYS A O 1
ATOM 708 N N . ASP A 1 90 ? -1.916 -8.598 -2.327 1.00 94.94 90 ASP A N 1
ATOM 709 C CA . ASP A 1 90 ? -3.008 -8.797 -1.374 1.00 94.94 90 ASP A CA 1
ATOM 710 C C . ASP A 1 90 ? -2.524 -8.500 0.048 1.00 94.94 90 ASP A C 1
ATOM 712 O O . ASP A 1 90 ? -1.697 -9.247 0.585 1.00 94.94 90 ASP A O 1
ATOM 716 N N . VAL A 1 91 ? -3.044 -7.441 0.682 1.00 92.12 91 VAL A N 1
ATOM 717 C CA . VAL A 1 91 ? -2.641 -7.086 2.052 1.00 92.12 91 VAL A CA 1
ATOM 718 C C . VAL A 1 91 ? -3.069 -8.163 3.034 1.00 92.12 91 VAL A C 1
ATOM 720 O O . VAL A 1 91 ? -4.231 -8.573 3.092 1.00 92.12 91 VAL A O 1
ATOM 723 N N . LYS A 1 92 ? -2.123 -8.577 3.874 1.00 92.00 92 LYS A N 1
ATOM 724 C CA . LYS A 1 92 ? -2.351 -9.529 4.958 1.00 92.00 92 LYS A CA 1
ATOM 725 C C . LYS A 1 92 ? -1.888 -8.928 6.269 1.00 92.00 92 LYS A C 1
ATOM 727 O O . LYS A 1 92 ? -0.995 -8.089 6.309 1.00 92.00 92 LYS A O 1
ATOM 732 N N . TRP A 1 93 ? -2.523 -9.363 7.349 1.00 87.88 93 TRP A N 1
ATOM 733 C CA . TRP A 1 93 ? -2.048 -9.043 8.685 1.00 87.88 93 TRP A CA 1
ATOM 734 C C . TRP A 1 93 ? -0.716 -9.751 8.939 1.00 87.88 93 TRP A C 1
ATOM 736 O O . TRP A 1 93 ? -0.638 -10.975 8.809 1.00 87.88 93 TRP A O 1
ATOM 746 N N . ASN A 1 94 ? 0.304 -8.991 9.320 1.00 80.81 94 ASN A N 1
ATOM 747 C CA . ASN A 1 94 ? 1.582 -9.497 9.787 1.00 80.81 94 ASN A CA 1
ATOM 748 C C . ASN A 1 94 ? 1.659 -9.304 11.305 1.00 80.81 94 ASN A C 1
ATOM 750 O O . ASN A 1 94 ? 1.824 -8.196 11.809 1.00 80.81 94 ASN A O 1
ATOM 754 N N . SER A 1 95 ? 1.558 -10.411 12.041 1.00 79.94 95 SER A N 1
ATOM 755 C CA . SER A 1 95 ? 1.576 -10.401 13.505 1.00 79.94 95 SER A CA 1
ATOM 756 C C .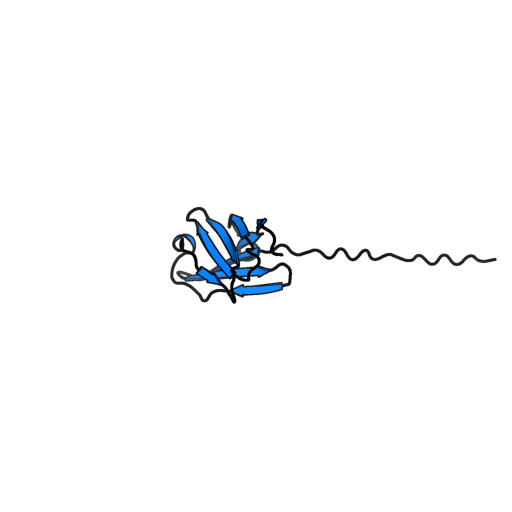 SER A 1 95 ? 2.927 -10.035 14.116 1.00 79.94 95 SER A C 1
ATOM 758 O O . SER A 1 95 ? 2.973 -9.726 15.300 1.00 79.94 95 SER A O 1
ATOM 760 N N . ASN A 1 96 ? 4.021 -10.132 13.356 1.00 77.94 96 ASN A N 1
ATOM 761 C CA . ASN A 1 96 ? 5.360 -9.851 13.875 1.00 77.94 96 ASN A CA 1
ATOM 762 C C . ASN A 1 96 ? 5.625 -8.346 13.954 1.00 77.94 96 ASN A C 1
ATOM 764 O O . ASN A 1 96 ? 6.263 -7.889 14.897 1.00 77.94 96 ASN A O 1
ATOM 768 N N . ASP A 1 97 ? 5.090 -7.602 12.988 1.00 71.88 97 ASP A N 1
ATOM 769 C CA . ASP A 1 97 ? 5.319 -6.164 12.834 1.00 71.88 97 ASP A CA 1
ATOM 770 C C . ASP A 1 97 ? 4.071 -5.328 13.180 1.00 71.88 97 ASP A C 1
ATOM 772 O O . ASP A 1 97 ? 4.062 -4.117 12.963 1.00 71.88 97 ASP A O 1
ATOM 776 N N . ASP A 1 98 ? 3.026 -5.983 13.708 1.00 80.94 98 ASP A N 1
ATOM 777 C CA . ASP A 1 98 ? 1.730 -5.406 14.108 1.00 80.94 98 ASP A CA 1
ATOM 778 C C . ASP A 1 98 ? 1.122 -4.487 13.031 1.00 80.94 98 ASP A C 1
ATOM 780 O O . ASP A 1 98 ? 0.574 -3.419 13.304 1.00 80.94 98 ASP A O 1
ATOM 784 N N . ASN A 1 99 ? 1.252 -4.894 11.767 1.00 82.88 99 ASN A N 1
ATOM 785 C CA . ASN A 1 99 ? 0.829 -4.104 10.619 1.00 82.88 99 ASN A CA 1
ATOM 786 C C . ASN A 1 99 ? 0.116 -4.957 9.566 1.00 82.88 99 ASN A C 1
ATOM 788 O O . ASN A 1 99 ? 0.183 -6.188 9.556 1.00 82.88 99 ASN A O 1
ATOM 792 N N . PHE A 1 100 ? -0.603 -4.290 8.664 1.00 91.44 100 PHE A N 1
ATOM 793 C CA . PHE A 1 100 ? -1.037 -4.927 7.426 1.00 91.44 100 PHE A CA 1
ATOM 794 C C . PHE A 1 100 ? 0.015 -4.652 6.360 1.00 91.44 100 PHE A C 1
ATOM 796 O O . PHE A 1 100 ? 0.443 -3.514 6.201 1.00 91.44 100 PHE A O 1
ATOM 803 N N . GLY A 1 101 ? 0.406 -5.660 5.595 1.00 92.12 101 GLY A N 1
ATOM 804 C CA . GLY A 1 101 ? 1.362 -5.465 4.517 1.00 92.12 101 GLY A CA 1
ATOM 805 C C . GLY A 1 101 ? 1.344 -6.576 3.485 1.00 92.12 101 GLY A C 1
ATOM 806 O O . GLY A 1 101 ? 0.671 -7.598 3.653 1.00 92.12 101 GLY A O 1
ATOM 807 N N . CYS A 1 102 ? 2.069 -6.352 2.398 1.00 91.69 102 CYS A N 1
ATOM 808 C CA . CYS A 1 102 ? 2.346 -7.360 1.390 1.00 91.69 102 CYS A CA 1
ATOM 809 C C . CYS A 1 102 ? 3.599 -7.028 0.578 1.00 91.69 102 CYS A C 1
ATOM 811 O O . CYS A 1 102 ? 3.964 -5.865 0.417 1.00 91.69 102 CYS A O 1
ATOM 813 N N . GLU A 1 103 ? 4.250 -8.069 0.063 1.00 91.06 103 GLU A N 1
ATOM 814 C CA . GLU A 1 103 ? 5.268 -7.940 -0.979 1.00 91.06 103 GLU A CA 1
ATOM 815 C C . GLU A 1 103 ? 4.569 -7.711 -2.321 1.00 91.06 103 GLU A C 1
ATOM 817 O O . GLU A 1 103 ? 3.598 -8.399 -2.646 1.00 91.06 103 GLU A O 1
ATOM 822 N N . LEU A 1 104 ? 5.037 -6.726 -3.081 1.00 89.69 104 LEU A N 1
ATOM 823 C CA . LEU A 1 104 ? 4.463 -6.339 -4.360 1.00 89.69 104 LEU A CA 1
ATOM 824 C C . LEU A 1 104 ? 4.927 -7.283 -5.468 1.00 89.69 104 LEU A C 1
ATOM 826 O O . LEU A 1 104 ? 6.117 -7.518 -5.674 1.00 89.69 104 LEU A O 1
ATOM 830 N N . HIS A 1 105 ? 3.963 -7.787 -6.230 1.00 89.75 105 HIS A N 1
ATOM 831 C CA . HIS A 1 105 ? 4.207 -8.506 -7.467 1.00 89.75 105 HIS A CA 1
ATOM 832 C C . HIS A 1 105 ? 4.251 -7.509 -8.620 1.00 89.75 105 HIS A C 1
ATOM 834 O O . HIS A 1 105 ? 3.242 -6.898 -8.973 1.00 89.75 105 HIS A O 1
ATOM 840 N N . THR A 1 106 ? 5.436 -7.336 -9.200 1.00 88.50 106 THR A N 1
ATOM 841 C CA . THR A 1 106 ? 5.646 -6.447 -10.342 1.00 88.50 106 THR A CA 1
ATOM 842 C C . THR A 1 106 ? 4.954 -6.995 -11.589 1.00 88.50 106 THR A C 1
ATOM 844 O O . THR A 1 106 ? 5.379 -8.003 -12.151 1.00 88.50 106 THR A O 1
ATOM 847 N N . ASP A 1 107 ? 3.914 -6.300 -12.046 1.00 84.81 107 ASP A N 1
ATOM 848 C CA . ASP A 1 107 ? 3.176 -6.621 -13.275 1.00 84.81 107 ASP A CA 1
ATOM 849 C C . ASP A 1 107 ? 3.883 -6.094 -14.516 1.00 84.81 107 ASP A C 1
ATOM 851 O O . ASP A 1 107 ? 3.914 -6.730 -15.569 1.00 84.81 107 ASP A O 1
ATOM 855 N N . HIS A 1 108 ? 4.426 -4.887 -14.391 1.00 80.69 108 HIS A N 1
ATOM 856 C CA . HIS A 1 108 ? 5.206 -4.244 -15.424 1.00 80.69 108 HIS A CA 1
ATOM 857 C C . HIS A 1 108 ? 6.419 -3.621 -14.744 1.00 80.69 108 HIS A C 1
ATOM 859 O O . HIS A 1 108 ? 6.248 -2.664 -13.975 1.00 80.69 108 HIS A O 1
ATOM 865 N N . PRO A 1 109 ? 7.632 -4.151 -14.987 1.00 71.06 109 PRO A N 1
ATOM 866 C CA . PRO A 1 109 ? 8.823 -3.547 -14.426 1.00 71.06 109 PRO A CA 1
ATOM 867 C C . PRO A 1 109 ? 8.910 -2.103 -14.912 1.00 71.06 109 PRO A C 1
ATOM 869 O O . PRO A 1 109 ? 8.480 -1.767 -16.021 1.00 71.06 109 PRO A O 1
ATOM 872 N N . ASN A 1 110 ? 9.446 -1.238 -14.058 1.00 64.38 110 ASN A N 1
ATOM 873 C CA . ASN A 1 110 ? 9.941 0.048 -14.521 1.00 64.38 110 ASN A CA 1
ATOM 874 C C . ASN A 1 110 ? 10.955 -0.218 -15.659 1.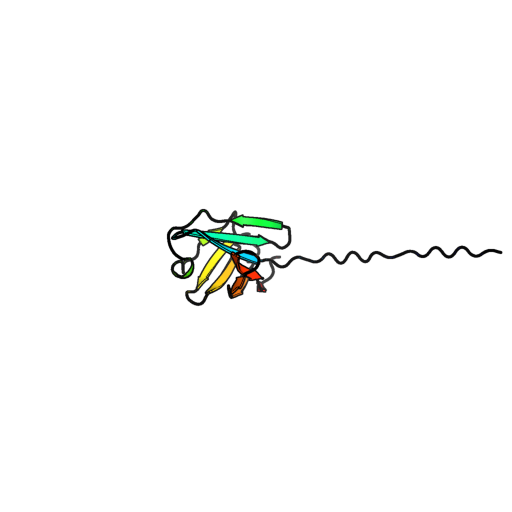00 64.38 110 ASN A C 1
ATOM 876 O O . ASN A 1 110 ? 11.453 -1.342 -15.783 1.00 64.38 110 ASN A O 1
ATOM 880 N N . CYS A 1 111 ? 11.269 0.781 -16.486 1.00 53.56 111 CYS A N 1
ATOM 881 C CA . CYS A 1 111 ? 12.504 0.696 -17.263 1.00 53.56 111 CYS A CA 1
ATOM 882 C C . CYS A 1 111 ? 13.664 0.283 -16.323 1.00 53.56 111 CYS A C 1
ATOM 884 O O . CYS A 1 111 ? 14.511 -0.504 -16.780 1.00 53.56 111 CYS A O 1
#

Sequence (111 aa):
MRASAIFTTLFSGLALVAADSFLINQDGDRFQACFVDGHEWWFCSKYLQGFWKDYNSLFQIGCGYYFQISKDGVVTTTSNNGCGYKAHCDVKWNSNDDNFGCELHTDHPNC

Foldseek 3Di:
DDDDDDPDPPPPPPPPQQFWKWWWDDDPQWIKIWTAGSVRDIWIDPIDGGDLLVFQDWDDTPDFKIWGAHNQQKIWIFGPPVQTWIWIDRWDQDPVVRITMDGTDTPGDGD

Organism: NCBI:txid1314779

pLDDT: mean 79.45, std 16.47, range [38.0, 94.94]

Radius of gyration: 19.39 Å; chains: 1; bounding box: 72×40×33 Å

Secondary structure (DSSP, 8-state):
-----------------PPPEEEEEEETTEEEEEEE-TTS-EEEPPPEES-GGG--S-EEETTTEEEEE-TTSEEEEEE-SSS--EEEEE-EEETTTTEEEEE-EEEE---